Protein AF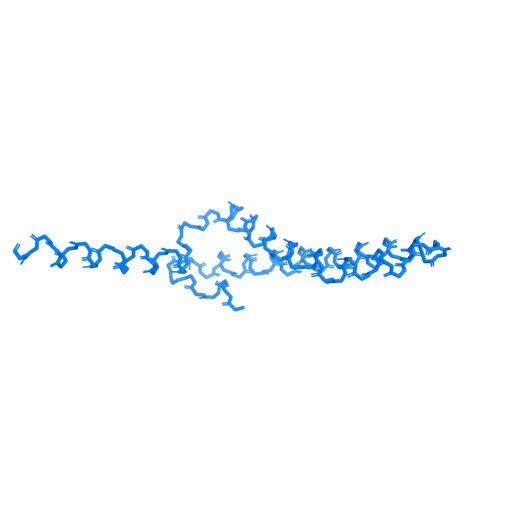-A0A2D6NFS4-F1 (afdb_monomer_lite)

Radius of gyration: 19.58 Å; chains: 1; bounding box: 60×19×47 Å

pLDDT: mean 84.58, std 12.54, range [44.34, 97.12]

Structure (mmCIF, N/CA/C/O backbone):
data_AF-A0A2D6NFS4-F1
#
_entry.id   AF-A0A2D6NFS4-F1
#
loop_
_atom_site.group_PDB
_atom_site.id
_atom_site.type_symbol
_atom_site.label_atom_id
_atom_site.label_alt_id
_atom_site.label_comp_id
_atom_site.label_asym_id
_atom_site.label_entity_id
_atom_site.label_seq_id
_atom_site.pdbx_PDB_ins_code
_atom_site.Cartn_x
_atom_site.Cartn_y
_atom_site.Cartn_z
_atom_site.occupancy
_atom_site.B_iso_or_equiv
_atom_site.auth_seq_id
_atom_site.auth_comp_id
_atom_site.auth_asym_id
_atom_site.auth_atom_id
_atom_site.pdbx_PDB_model_num
ATOM 1 N N . VAL A 1 1 ? -5.395 10.522 5.530 1.00 53.19 1 VAL A N 1
ATOM 2 C CA . VAL A 1 1 ? -6.150 10.820 6.778 1.00 53.19 1 VAL A CA 1
ATOM 3 C C . VAL A 1 1 ? -7.423 9.963 6.956 1.00 53.19 1 VAL A C 1
ATOM 5 O O . VAL A 1 1 ? -8.038 10.025 8.006 1.00 53.19 1 VAL A O 1
ATOM 8 N N . LEU A 1 2 ? -7.774 9.048 6.035 1.00 60.12 2 LEU A N 1
ATOM 9 C CA . LEU A 1 2 ? -8.992 8.214 6.148 1.00 60.12 2 LEU A CA 1
ATOM 10 C C . LEU A 1 2 ? -8.932 7.123 7.245 1.00 60.12 2 LEU A C 1
ATOM 12 O O . LEU A 1 2 ? -9.939 6.810 7.871 1.00 60.12 2 LEU A O 1
ATOM 16 N N . PHE A 1 3 ? -7.743 6.576 7.530 1.00 60.19 3 PHE A N 1
ATOM 17 C CA . PHE A 1 3 ? -7.550 5.552 8.570 1.00 60.19 3 PHE A CA 1
ATOM 18 C C . PHE A 1 3 ? -7.691 6.073 10.011 1.00 60.19 3 PHE A C 1
ATOM 20 O O . PHE A 1 3 ? -7.839 5.288 10.944 1.00 60.19 3 PHE A O 1
ATOM 27 N N . LEU A 1 4 ? -7.637 7.389 10.227 1.00 61.31 4 LEU A N 1
ATOM 28 C CA . LEU A 1 4 ? -7.757 7.969 11.569 1.00 61.31 4 LEU A CA 1
ATOM 29 C C . LEU A 1 4 ? -9.217 8.181 11.982 1.00 61.31 4 LEU A C 1
ATOM 31 O O . LEU A 1 4 ? -9.514 8.227 13.173 1.00 61.31 4 LEU A O 1
ATOM 35 N N . SER A 1 5 ? -10.130 8.224 11.012 1.00 66.25 5 SER A N 1
ATOM 36 C CA . SER A 1 5 ? -11.564 8.438 11.223 1.00 66.25 5 SER A CA 1
ATOM 37 C C . SER A 1 5 ? -12.290 7.221 11.820 1.00 66.25 5 SER A C 1
ATOM 39 O O . SER A 1 5 ? -13.466 7.313 12.160 1.00 66.25 5 SER A O 1
ATOM 41 N N . PHE A 1 6 ? -11.616 6.077 11.978 1.00 67.31 6 PHE A N 1
ATOM 42 C CA . PHE A 1 6 ? -12.184 4.871 12.584 1.00 67.31 6 PHE A CA 1
ATOM 43 C C . PHE A 1 6 ? -12.345 5.026 14.103 1.00 67.31 6 PHE A C 1
ATOM 45 O O . PHE A 1 6 ? -11.438 4.677 14.849 1.00 67.31 6 PHE A O 1
ATOM 52 N N . GLN A 1 7 ? -13.487 5.512 14.591 1.00 63.16 7 GLN A N 1
ATOM 53 C CA . GLN A 1 7 ? -13.661 5.837 16.015 1.00 63.16 7 GLN A CA 1
ATOM 54 C C . GLN A 1 7 ? -13.559 4.631 16.969 1.00 63.16 7 GLN A C 1
ATOM 56 O O . GLN A 1 7 ? -12.967 4.777 18.039 1.00 63.16 7 GLN A O 1
ATOM 61 N N . LYS A 1 8 ? -14.042 3.434 16.596 1.00 70.56 8 LYS A N 1
ATOM 62 C CA . LYS A 1 8 ? -14.088 2.263 17.505 1.00 70.56 8 LYS A CA 1
ATOM 63 C C . LYS A 1 8 ? -12.972 1.230 17.320 1.00 70.56 8 LYS A C 1
ATOM 65 O O . LYS A 1 8 ? -12.966 0.195 17.983 1.00 70.56 8 LYS A O 1
ATOM 70 N N . VAL A 1 9 ? -12.008 1.477 16.433 1.00 79.25 9 VAL A N 1
ATOM 71 C CA . VAL A 1 9 ? -10.893 0.541 16.202 1.00 79.25 9 VAL A CA 1
ATOM 72 C C . VAL A 1 9 ? -9.809 0.748 17.263 1.00 79.25 9 VAL A C 1
ATOM 74 O O . VAL A 1 9 ? -9.455 1.889 17.557 1.00 79.25 9 VAL A O 1
ATOM 77 N N . LYS A 1 10 ? -9.245 -0.334 17.821 1.00 84.25 10 LYS A N 1
ATOM 78 C CA . LYS A 1 10 ? -8.120 -0.259 18.775 1.00 84.25 10 LYS A CA 1
ATOM 79 C C . LYS A 1 10 ? -6.932 0.484 18.153 1.00 84.25 10 LYS A C 1
ATOM 81 O O . LYS A 1 10 ? -6.592 0.227 16.998 1.00 84.25 10 LYS A O 1
ATOM 86 N N . LEU A 1 11 ? -6.263 1.347 18.921 1.00 83.00 11 LEU A N 1
ATOM 87 C CA . LEU A 1 11 ? -5.132 2.155 18.439 1.00 83.00 11 LEU A CA 1
ATOM 88 C C . LEU A 1 11 ? -4.026 1.302 17.792 1.00 83.00 11 LEU A C 1
ATOM 90 O O . LEU A 1 11 ? -3.505 1.661 16.741 1.00 83.00 11 LEU A O 1
ATOM 94 N N . THR A 1 12 ? -3.738 0.125 18.353 1.00 85.12 12 THR A N 1
ATOM 95 C CA . THR A 1 12 ? -2.756 -0.824 17.804 1.00 85.12 12 THR A CA 1
ATOM 96 C C . THR A 1 12 ? -3.098 -1.284 16.388 1.00 85.12 12 THR A C 1
ATOM 98 O O . THR A 1 12 ? -2.212 -1.382 15.546 1.00 85.12 12 THR A O 1
ATOM 101 N N . ILE A 1 13 ? -4.378 -1.528 16.098 1.00 86.75 13 ILE A N 1
ATOM 102 C CA . ILE A 1 13 ? -4.842 -1.915 14.761 1.00 86.75 13 ILE A CA 1
ATOM 103 C C . ILE A 1 13 ? -4.747 -0.726 13.802 1.00 86.75 13 ILE A C 1
ATOM 105 O O . ILE A 1 13 ? -4.383 -0.925 12.650 1.00 86.75 13 ILE A O 1
ATOM 109 N N . ARG A 1 14 ? -5.010 0.504 14.269 1.00 84.00 14 ARG A N 1
ATOM 110 C CA . ARG A 1 14 ? -4.874 1.722 13.445 1.00 84.00 14 ARG A CA 1
ATOM 111 C C . ARG A 1 14 ? -3.428 1.970 13.029 1.00 84.00 14 ARG A C 1
ATOM 113 O O . ARG A 1 14 ? -3.160 2.233 11.866 1.00 84.00 14 ARG A O 1
ATOM 120 N N . ILE A 1 15 ? -2.494 1.869 13.972 1.00 88.06 15 ILE A N 1
ATOM 121 C CA . ILE A 1 15 ? -1.071 2.075 13.683 1.00 88.06 15 ILE A CA 1
ATOM 122 C C . ILE A 1 15 ? -0.573 0.979 12.739 1.00 88.06 15 ILE A C 1
ATOM 124 O O . ILE A 1 15 ? 0.063 1.286 11.736 1.00 88.06 15 ILE A O 1
ATOM 128 N N . LYS A 1 16 ? -0.921 -0.287 13.007 1.00 90.25 16 LYS A N 1
ATOM 129 C CA . LYS A 1 16 ? -0.556 -1.409 12.132 1.00 90.25 16 LYS A CA 1
ATOM 130 C C . LYS A 1 16 ? -1.144 -1.264 10.728 1.00 90.25 16 LYS A C 1
ATOM 132 O O . LYS A 1 16 ? -0.425 -1.481 9.764 1.00 90.25 16 LYS A O 1
ATOM 137 N N . SER A 1 17 ? -2.406 -0.855 10.594 1.00 90.12 17 SER A N 1
ATOM 138 C CA . SER A 1 17 ? -3.042 -0.677 9.285 1.00 90.12 17 SER A CA 1
ATOM 139 C C . SER A 1 17 ? -2.425 0.471 8.488 1.00 90.12 17 SER A C 1
ATOM 141 O O . SER A 1 17 ? -2.149 0.301 7.302 1.00 90.12 17 SER A O 1
ATOM 143 N N . ILE A 1 18 ? -2.126 1.600 9.136 1.00 90.25 18 ILE A N 1
ATOM 144 C CA . ILE A 1 18 ? -1.418 2.722 8.507 1.00 90.25 18 ILE A CA 1
ATOM 145 C C . ILE A 1 18 ? -0.009 2.299 8.089 1.00 90.25 18 ILE A C 1
ATOM 147 O O . ILE A 1 18 ? 0.379 2.550 6.951 1.00 90.25 18 ILE A O 1
ATOM 151 N N . ALA A 1 19 ? 0.735 1.622 8.967 1.00 93.12 19 ALA A N 1
ATOM 152 C CA . ALA A 1 19 ? 2.076 1.138 8.661 1.00 93.12 19 ALA A CA 1
ATOM 153 C C . ALA A 1 19 ? 2.063 0.140 7.493 1.00 93.12 19 ALA A C 1
ATOM 155 O O . ALA A 1 19 ? 2.861 0.269 6.572 1.00 93.12 19 ALA A O 1
ATOM 156 N N . THR A 1 20 ? 1.120 -0.808 7.474 1.00 93.62 20 THR A N 1
ATOM 157 C CA . THR A 1 20 ? 0.950 -1.745 6.355 1.00 93.62 20 THR A CA 1
ATOM 158 C C . THR A 1 20 ? 0.637 -1.018 5.054 1.00 93.62 20 THR A C 1
ATOM 160 O O . THR A 1 20 ? 1.278 -1.301 4.047 1.00 93.62 20 THR A O 1
ATOM 163 N N . ALA A 1 21 ? -0.301 -0.067 5.060 1.00 92.50 21 ALA A N 1
ATOM 164 C CA . ALA A 1 21 ? -0.635 0.701 3.864 1.00 92.50 21 ALA A CA 1
ATOM 165 C C . ALA A 1 21 ? 0.562 1.528 3.367 1.00 92.50 21 ALA A C 1
ATOM 167 O O . ALA A 1 21 ? 0.814 1.580 2.166 1.00 92.50 21 ALA A O 1
ATOM 168 N N . PHE A 1 22 ? 1.324 2.129 4.284 1.00 93.69 22 PHE A N 1
ATOM 169 C CA . PHE A 1 22 ? 2.518 2.902 3.956 1.00 93.69 22 PHE A CA 1
ATOM 170 C C . PHE A 1 22 ? 3.615 2.027 3.345 1.00 93.69 22 PHE A C 1
ATOM 172 O O . PHE A 1 22 ? 4.124 2.351 2.277 1.00 93.69 22 PHE A O 1
ATOM 179 N N . ILE A 1 23 ? 3.928 0.886 3.968 1.00 95.75 23 ILE A N 1
ATOM 180 C CA . ILE A 1 23 ? 4.916 -0.072 3.452 1.00 95.75 23 ILE A CA 1
ATOM 181 C C . ILE A 1 23 ? 4.474 -0.611 2.089 1.00 95.75 23 ILE A C 1
ATOM 183 O O . ILE A 1 23 ? 5.276 -0.646 1.161 1.00 95.75 23 ILE A O 1
ATOM 187 N N . ALA A 1 24 ? 3.201 -0.984 1.935 1.00 94.19 24 ALA A N 1
ATOM 188 C CA . ALA A 1 24 ? 2.671 -1.481 0.668 1.00 94.19 24 ALA A CA 1
ATOM 189 C C . ALA A 1 24 ? 2.793 -0.436 -0.452 1.00 94.19 24 ALA A C 1
ATOM 191 O O . ALA A 1 24 ? 3.247 -0.763 -1.547 1.00 94.19 24 ALA A O 1
ATOM 192 N N . LEU A 1 25 ? 2.444 0.825 -0.172 1.00 93.19 25 LEU A N 1
ATOM 193 C CA . LEU A 1 25 ? 2.617 1.922 -1.123 1.00 93.19 25 LEU A CA 1
ATOM 194 C C . LEU A 1 25 ? 4.092 2.160 -1.441 1.00 93.19 25 LEU A C 1
ATOM 196 O O . LEU A 1 25 ? 4.432 2.347 -2.604 1.0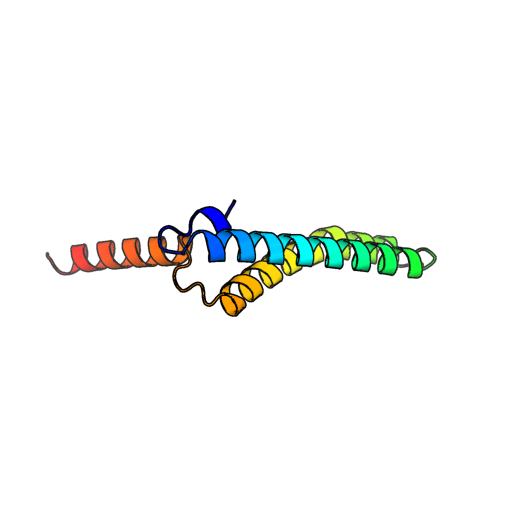0 93.19 25 LEU A O 1
ATOM 200 N N . TYR A 1 26 ? 4.969 2.135 -0.442 1.00 95.00 26 TYR A N 1
ATOM 201 C CA . TYR A 1 26 ? 6.401 2.333 -0.641 1.00 95.00 26 TYR A CA 1
ATOM 202 C C . TYR A 1 26 ? 7.006 1.252 -1.546 1.00 95.00 26 TYR A C 1
ATOM 204 O O . TYR A 1 26 ? 7.623 1.576 -2.561 1.00 95.00 26 TYR A O 1
ATOM 212 N N . VAL A 1 27 ? 6.746 -0.024 -1.243 1.00 95.88 27 VAL A N 1
ATOM 213 C CA . VAL A 1 27 ? 7.193 -1.162 -2.062 1.00 95.88 27 VAL A CA 1
ATOM 214 C C . VAL A 1 27 ? 6.642 -1.053 -3.480 1.00 95.88 27 VAL A C 1
ATOM 216 O O . VAL A 1 27 ? 7.395 -1.182 -4.441 1.00 95.88 27 VAL A O 1
ATOM 219 N N . PHE A 1 28 ? 5.350 -0.754 -3.629 1.00 93.56 28 PHE A N 1
ATOM 220 C CA . PHE A 1 28 ? 4.739 -0.590 -4.944 1.00 93.56 28 PHE A CA 1
ATOM 221 C C . PHE A 1 28 ? 5.390 0.539 -5.756 1.00 93.56 28 PHE A C 1
ATOM 223 O O . PHE A 1 28 ? 5.637 0.379 -6.949 1.00 93.56 28 PHE A O 1
ATOM 230 N N . ASN A 1 29 ? 5.718 1.665 -5.117 1.00 93.81 29 ASN A N 1
ATOM 231 C CA . ASN A 1 29 ? 6.392 2.775 -5.787 1.00 93.81 29 ASN A CA 1
ATOM 232 C C . ASN A 1 29 ? 7.811 2.407 -6.241 1.00 93.81 29 ASN A C 1
ATOM 234 O O . ASN A 1 29 ? 8.189 2.776 -7.351 1.00 93.81 29 ASN A O 1
ATOM 238 N N . ILE A 1 30 ? 8.571 1.646 -5.444 1.00 96.12 30 ILE A N 1
ATOM 239 C CA . ILE A 1 30 ? 9.881 1.128 -5.870 1.00 96.12 30 ILE A CA 1
ATOM 240 C C . ILE A 1 30 ? 9.717 0.207 -7.078 1.00 96.12 30 ILE A C 1
ATOM 242 O O . ILE A 1 30 ? 10.375 0.414 -8.095 1.00 96.12 30 ILE A O 1
ATOM 246 N N . VAL A 1 31 ? 8.808 -0.770 -6.994 1.00 95.38 31 VAL A N 1
ATOM 247 C CA . VAL A 1 31 ? 8.537 -1.712 -8.092 1.00 95.38 31 VAL A CA 1
ATOM 248 C C . VAL A 1 31 ? 8.151 -0.964 -9.366 1.00 95.38 31 VAL A C 1
ATOM 250 O O . VAL A 1 31 ? 8.649 -1.294 -10.438 1.00 95.38 31 VAL A O 1
ATOM 253 N N . ARG A 1 32 ? 7.326 0.084 -9.259 1.00 93.44 32 ARG A N 1
ATOM 254 C CA . ARG A 1 32 ? 6.948 0.934 -10.393 1.00 93.44 32 ARG A CA 1
ATOM 255 C C . ARG A 1 32 ? 8.160 1.604 -11.033 1.00 93.44 32 ARG A C 1
ATOM 257 O O . ARG A 1 32 ? 8.275 1.578 -12.250 1.00 93.44 32 ARG A O 1
ATOM 264 N N . ILE A 1 33 ? 9.037 2.217 -10.237 1.00 94.75 33 ILE A N 1
ATOM 265 C CA . ILE A 1 33 ? 10.229 2.903 -10.758 1.00 94.75 33 ILE A CA 1
ATOM 266 C C . ILE A 1 33 ? 11.147 1.902 -11.460 1.00 94.75 33 ILE A C 1
ATOM 268 O O . ILE A 1 33 ? 11.560 2.154 -12.586 1.00 94.75 33 ILE A O 1
ATOM 272 N N . VAL A 1 34 ? 11.407 0.749 -10.840 1.00 97.12 34 VAL A N 1
ATOM 273 C CA . VAL A 1 34 ? 12.225 -0.309 -11.451 1.00 97.12 34 VAL A CA 1
ATOM 274 C C . VAL A 1 34 ? 11.604 -0.782 -12.765 1.00 97.12 34 VAL A C 1
ATOM 276 O O . VAL A 1 34 ? 12.301 -0.857 -13.770 1.00 97.12 34 VAL A O 1
ATOM 279 N N . PHE A 1 35 ? 10.293 -1.035 -12.791 1.00 94.88 35 PHE A N 1
ATOM 280 C CA . PHE A 1 35 ? 9.584 -1.416 -14.012 1.00 94.88 35 PHE A CA 1
ATOM 281 C C . PHE A 1 35 ? 9.718 -0.356 -15.112 1.00 94.88 35 PHE A C 1
ATOM 283 O O . PHE A 1 35 ? 10.052 -0.704 -16.238 1.00 94.88 35 PHE A O 1
ATOM 290 N N . LEU A 1 36 ? 9.513 0.925 -14.788 1.00 94.69 36 LEU A N 1
ATOM 291 C CA . LEU A 1 36 ? 9.634 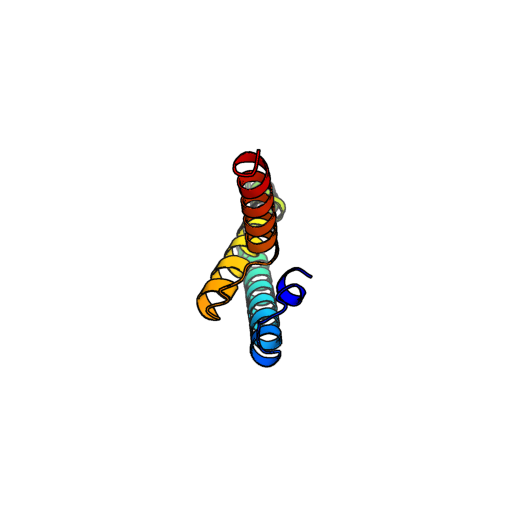2.028 -15.746 1.00 94.69 36 LEU A CA 1
ATOM 292 C C . LEU A 1 36 ? 11.058 2.168 -16.298 1.00 94.69 36 LEU A C 1
ATOM 294 O O . LEU A 1 36 ? 11.215 2.420 -17.487 1.00 94.69 36 LEU A O 1
ATOM 298 N N . ILE A 1 37 ? 12.085 1.961 -15.468 1.00 96.44 37 ILE A N 1
ATOM 299 C CA . ILE A 1 37 ? 13.486 1.958 -15.916 1.00 96.44 37 ILE A CA 1
ATOM 300 C C . ILE A 1 37 ? 13.730 0.835 -16.929 1.00 96.44 37 ILE A C 1
ATOM 302 O O . ILE A 1 37 ? 14.388 1.069 -17.935 1.00 96.44 37 ILE A O 1
ATOM 306 N N . LEU A 1 38 ? 13.180 -0.363 -16.703 1.00 96.00 38 LEU A N 1
ATOM 307 C CA . LEU A 1 38 ? 13.360 -1.508 -17.607 1.00 96.00 38 LEU A CA 1
ATOM 308 C C . LEU A 1 38 ? 12.718 -1.312 -18.987 1.00 96.00 38 LEU A C 1
ATOM 310 O O . LEU A 1 38 ? 13.093 -1.998 -19.933 1.00 96.00 38 LEU A O 1
ATOM 314 N N . ILE A 1 39 ? 11.748 -0.405 -19.106 1.00 95.94 39 ILE A N 1
ATOM 315 C CA . ILE A 1 39 ? 11.041 -0.118 -20.361 1.00 95.94 39 ILE A CA 1
ATOM 316 C C . ILE A 1 39 ? 11.344 1.283 -20.906 1.00 95.94 39 ILE A C 1
ATOM 318 O O . ILE A 1 39 ? 10.630 1.750 -21.790 1.00 95.94 39 ILE A O 1
ATOM 322 N N . SER A 1 40 ? 12.364 1.963 -20.377 1.00 95.19 40 SER A N 1
ATOM 323 C CA . SER A 1 40 ? 12.665 3.366 -20.698 1.00 95.19 40 SER A CA 1
ATOM 324 C C . SER A 1 40 ? 13.014 3.596 -22.169 1.00 95.19 40 SER A C 1
ATOM 326 O O . SER A 1 40 ? 12.666 4.631 -22.725 1.00 95.19 40 SER A O 1
ATOM 328 N N . GLU A 1 41 ? 13.641 2.616 -22.820 1.00 95.75 41 GLU A N 1
ATOM 329 C CA . GLU A 1 41 ? 14.020 2.676 -24.239 1.00 95.75 41 GLU A CA 1
ATOM 330 C C . GLU A 1 41 ? 12.873 2.298 -25.191 1.00 95.75 41 GLU A C 1
ATOM 332 O O . GLU A 1 41 ? 13.028 2.301 -26.411 1.00 95.75 41 GLU A O 1
ATOM 337 N N . ASN A 1 42 ? 11.702 1.942 -24.658 1.00 94.88 42 ASN A N 1
ATOM 338 C CA . ASN A 1 42 ? 10.560 1.557 -25.472 1.00 94.88 42 ASN A CA 1
ATOM 339 C C . ASN A 1 42 ? 9.884 2.793 -26.093 1.00 94.88 42 ASN A C 1
ATOM 341 O O . ASN A 1 42 ? 9.600 3.768 -25.403 1.00 94.88 42 ASN A O 1
ATOM 345 N N . ASN A 1 43 ? 9.509 2.715 -27.374 1.00 95.38 43 ASN A N 1
ATOM 346 C CA . ASN A 1 43 ? 8.779 3.781 -28.081 1.00 95.38 43 ASN A CA 1
ATOM 347 C C . ASN A 1 43 ? 7.437 4.167 -27.424 1.00 95.38 43 ASN A C 1
ATOM 349 O O . ASN A 1 43 ? 6.913 5.247 -27.689 1.00 95.38 43 ASN A O 1
ATOM 353 N N . TYR A 1 44 ? 6.874 3.292 -26.585 1.00 95.56 44 TYR A N 1
ATOM 354 C CA . TYR A 1 44 ? 5.640 3.525 -25.832 1.00 95.56 44 TYR A CA 1
ATOM 355 C C . TYR A 1 44 ? 5.869 4.012 -24.391 1.00 95.56 44 TYR A C 1
ATOM 357 O O . TYR A 1 44 ? 4.919 4.068 -23.604 1.00 95.56 44 TYR A O 1
ATOM 365 N N . PHE A 1 45 ? 7.114 4.319 -24.007 1.00 95.25 45 PHE A N 1
ATOM 366 C CA . PHE A 1 45 ? 7.468 4.676 -22.634 1.00 95.25 45 PHE A CA 1
ATOM 367 C C . PHE A 1 45 ? 6.620 5.830 -22.096 1.00 95.25 45 PHE A C 1
ATOM 369 O O . PHE A 1 45 ? 6.044 5.699 -21.021 1.00 95.25 45 PHE A O 1
ATOM 376 N N . GLU A 1 46 ? 6.477 6.919 -22.852 1.00 94.50 46 GLU A N 1
ATOM 377 C CA . GLU A 1 46 ? 5.735 8.108 -22.415 1.00 94.50 46 GLU A CA 1
ATOM 378 C C . GLU A 1 46 ? 4.264 7.801 -22.106 1.00 94.50 46 GLU A C 1
ATOM 380 O O . GLU A 1 46 ? 3.729 8.207 -21.069 1.00 94.50 46 GLU A O 1
ATOM 385 N N . GLN A 1 47 ? 3.606 7.019 -22.966 1.00 96.00 47 GLN A N 1
ATOM 386 C CA . GLN A 1 47 ? 2.214 6.620 -22.771 1.00 96.00 47 GLN A CA 1
ATOM 387 C C . GLN A 1 47 ? 2.080 5.715 -21.543 1.00 96.00 47 GLN A C 1
ATOM 389 O O . GLN A 1 47 ? 1.195 5.921 -20.709 1.00 96.00 47 GLN A O 1
ATOM 394 N N . ILE A 1 48 ? 2.971 4.728 -21.402 1.00 94.88 48 ILE A N 1
ATOM 395 C CA . ILE A 1 48 ? 2.961 3.802 -20.265 1.00 94.88 48 ILE A CA 1
ATOM 396 C C . ILE A 1 48 ? 3.241 4.564 -18.965 1.00 94.88 48 ILE A C 1
ATOM 398 O O . ILE A 1 48 ? 2.498 4.411 -17.995 1.00 94.88 48 ILE A O 1
ATOM 402 N N . HIS A 1 49 ? 4.252 5.430 -18.947 1.00 93.94 49 HIS A N 1
ATOM 403 C CA . HIS A 1 49 ? 4.605 6.274 -17.810 1.00 93.94 49 HIS A CA 1
ATOM 404 C C . HIS A 1 49 ? 3.416 7.132 -17.359 1.00 93.94 49 HIS A C 1
ATOM 406 O O . HIS A 1 49 ? 3.059 7.120 -16.177 1.00 93.94 49 HIS A O 1
ATOM 412 N N . TRP A 1 50 ? 2.738 7.803 -18.296 1.00 94.75 50 TRP A N 1
ATOM 413 C CA . TRP A 1 50 ? 1.569 8.626 -17.993 1.00 94.75 50 TRP A CA 1
ATOM 414 C C . TRP A 1 50 ? 0.410 7.811 -17.400 1.00 94.75 50 TRP A C 1
ATOM 416 O O . TRP A 1 50 ? -0.203 8.239 -16.415 1.00 94.75 50 TRP A O 1
ATOM 426 N N . ILE A 1 51 ? 0.129 6.618 -17.943 1.00 94.44 51 ILE A N 1
ATOM 427 C CA . ILE A 1 51 ? -0.903 5.707 -17.415 1.00 94.44 51 ILE A CA 1
ATOM 428 C C . ILE A 1 51 ? -0.545 5.265 -15.992 1.00 94.44 51 ILE A C 1
ATOM 430 O O . ILE A 1 51 ? -1.385 5.333 -15.088 1.00 94.44 51 ILE A O 1
ATOM 434 N N . PHE A 1 52 ? 0.707 4.854 -15.770 1.00 91.56 52 PHE A N 1
ATOM 435 C CA . PHE A 1 52 ? 1.191 4.441 -14.454 1.00 91.56 52 PHE A CA 1
ATOM 436 C C . PHE A 1 52 ? 1.128 5.569 -13.423 1.00 91.56 52 PHE A C 1
ATOM 438 O O . PHE A 1 52 ? 0.862 5.322 -12.244 1.00 91.56 52 PHE A O 1
ATOM 445 N N . TRP A 1 53 ? 1.351 6.808 -13.850 1.00 88.88 53 TRP A N 1
ATOM 446 C CA . TRP A 1 53 ? 1.280 7.955 -12.962 1.00 88.88 53 TRP A CA 1
ATOM 447 C C . TRP A 1 53 ? -0.161 8.310 -12.586 1.00 88.88 53 TRP A C 1
ATOM 449 O O . TRP A 1 53 ? -0.461 8.450 -11.400 1.00 88.88 53 TRP A O 1
ATOM 459 N N . ASN A 1 54 ? -1.066 8.408 -13.561 1.00 88.88 54 ASN A N 1
ATOM 460 C CA . ASN A 1 54 ? -2.390 9.000 -13.346 1.00 88.88 54 ASN A CA 1
ATOM 461 C C . ASN A 1 54 ? -3.471 7.976 -12.983 1.00 88.88 54 ASN A C 1
ATOM 463 O O . ASN A 1 54 ? -4.257 8.190 -12.057 1.00 88.88 54 ASN A O 1
ATOM 467 N N . LEU A 1 55 ? -3.513 6.850 -13.694 1.00 90.38 55 LEU A N 1
ATOM 468 C CA . LEU A 1 55 ? -4.573 5.858 -13.524 1.00 90.38 55 LEU A CA 1
ATOM 469 C C . LEU A 1 55 ? -4.196 4.847 -12.444 1.00 90.38 55 LEU A C 1
ATOM 471 O O . LEU A 1 55 ? -4.932 4.624 -11.479 1.00 90.38 55 LEU A O 1
ATOM 475 N N . THR A 1 56 ? -3.006 4.276 -12.588 1.00 88.88 56 THR A N 1
ATOM 476 C CA . THR A 1 56 ? -2.527 3.200 -11.729 1.00 88.88 56 THR A CA 1
ATOM 477 C C . THR A 1 56 ? -2.365 3.677 -10.284 1.00 88.88 56 THR A C 1
ATOM 479 O O . THR A 1 56 ? -2.841 3.004 -9.375 1.00 88.88 56 THR A O 1
ATOM 482 N N . SER A 1 57 ? -1.817 4.873 -10.041 1.00 86.25 57 SER A N 1
ATOM 483 C CA . SER A 1 57 ? -1.654 5.410 -8.677 1.00 86.25 57 SER A CA 1
ATOM 484 C C . SER A 1 57 ? -2.968 5.458 -7.887 1.00 86.25 57 SER A C 1
ATOM 486 O O . SER A 1 57 ? -3.023 4.996 -6.747 1.00 86.25 57 SER A O 1
ATOM 488 N N . THR A 1 58 ? -4.049 5.953 -8.495 1.00 90.50 58 THR A N 1
ATOM 489 C CA . THR A 1 58 ? -5.357 6.059 -7.829 1.00 90.50 58 THR A CA 1
ATOM 490 C C . THR A 1 58 ? -5.946 4.683 -7.525 1.00 90.50 58 THR A C 1
ATOM 492 O O . THR A 1 58 ? -6.390 4.424 -6.403 1.00 90.50 58 THR A O 1
ATOM 495 N N . ILE A 1 59 ? -5.905 3.778 -8.507 1.00 92.75 59 ILE A N 1
ATOM 496 C CA . ILE A 1 59 ? -6.417 2.411 -8.360 1.00 92.75 59 ILE A CA 1
ATOM 497 C C . ILE A 1 59 ? -5.654 1.672 -7.258 1.00 92.75 59 ILE A C 1
ATOM 499 O O . ILE A 1 5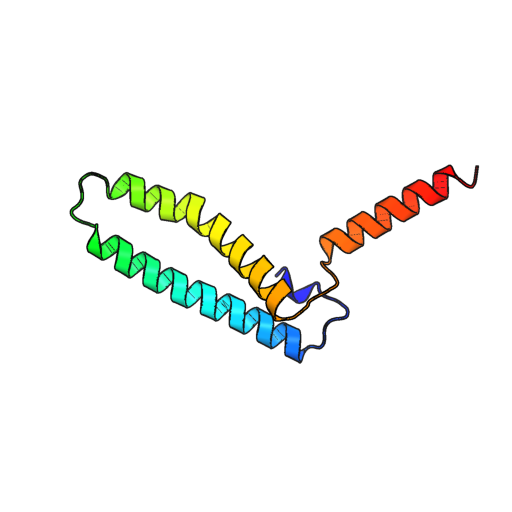9 ? -6.274 1.042 -6.402 1.00 92.75 59 ILE A O 1
ATOM 503 N N . PHE A 1 60 ? -4.325 1.788 -7.224 1.00 89.75 60 PHE A N 1
ATOM 504 C CA . PHE A 1 60 ? -3.502 1.114 -6.222 1.00 89.75 60 PHE A CA 1
ATOM 505 C C . PHE A 1 60 ? -3.742 1.636 -4.809 1.00 89.75 60 PHE A C 1
ATOM 507 O O . PHE A 1 60 ? -3.824 0.835 -3.879 1.00 89.75 60 PHE A O 1
ATOM 514 N N . VAL A 1 61 ? -3.922 2.947 -4.629 1.00 91.19 61 VAL A N 1
ATOM 515 C CA . VAL A 1 61 ? -4.269 3.513 -3.315 1.00 91.19 61 VAL A CA 1
ATOM 516 C C . VAL A 1 61 ? -5.602 2.951 -2.814 1.00 91.19 61 VAL A C 1
ATOM 518 O O . VAL A 1 61 ? -5.685 2.514 -1.664 1.00 91.19 61 VAL A O 1
ATOM 521 N N . LEU A 1 62 ? -6.630 2.902 -3.669 1.00 91.69 62 LEU A N 1
ATOM 522 C CA . LEU A 1 62 ? -7.928 2.318 -3.312 1.00 91.69 62 LEU A CA 1
ATOM 523 C C . LEU A 1 62 ? -7.815 0.820 -3.011 1.00 91.69 62 LEU A C 1
ATOM 525 O O . LEU A 1 62 ? -8.359 0.343 -2.016 1.00 91.69 62 LEU A O 1
ATOM 529 N N . LEU A 1 63 ? -7.074 0.079 -3.832 1.00 93.25 63 LEU A N 1
ATOM 530 C CA . LEU A 1 63 ? -6.874 -1.356 -3.662 1.00 93.25 63 LEU A CA 1
ATOM 531 C C . LEU A 1 63 ? -6.155 -1.667 -2.343 1.00 93.25 63 LEU A C 1
ATOM 533 O O . LEU A 1 63 ? -6.640 -2.484 -1.561 1.00 93.25 63 LEU A O 1
ATOM 537 N N . ILE A 1 64 ? -5.062 -0.963 -2.035 1.00 92.56 64 ILE A N 1
ATOM 538 C CA . ILE A 1 64 ? -4.338 -1.095 -0.762 1.00 92.56 64 ILE A CA 1
ATOM 539 C C . ILE A 1 64 ? -5.242 -0.727 0.413 1.00 92.56 64 ILE A C 1
ATOM 541 O O . ILE A 1 64 ? -5.221 -1.410 1.437 1.00 92.56 64 ILE A O 1
ATOM 545 N N . PHE A 1 65 ? -6.075 0.305 0.276 1.00 90.31 65 PHE A N 1
ATOM 546 C CA . PHE A 1 65 ? -7.033 0.686 1.308 1.00 90.31 65 PHE A CA 1
ATOM 547 C C . PHE A 1 65 ? -8.033 -0.440 1.609 1.00 90.31 65 PHE A C 1
ATOM 549 O O . PHE A 1 65 ? -8.157 -0.858 2.765 1.00 90.31 65 PHE A O 1
ATOM 556 N N . PHE A 1 66 ? -8.691 -0.991 0.586 1.00 89.56 66 PHE A N 1
ATOM 557 C CA . PHE A 1 66 ? -9.650 -2.085 0.761 1.00 89.56 66 PHE A CA 1
ATOM 558 C C . PHE A 1 66 ? -8.992 -3.372 1.267 1.00 89.56 66 PHE A C 1
ATOM 560 O O . PHE A 1 66 ? -9.534 -4.027 2.161 1.00 89.56 66 PHE A O 1
ATOM 567 N N . LEU A 1 67 ? -7.807 -3.721 0.755 1.00 92.25 67 LEU A N 1
ATOM 568 C CA . LEU A 1 67 ? -7.042 -4.872 1.236 1.00 92.25 67 LEU A CA 1
ATOM 569 C C . LEU A 1 67 ? -6.653 -4.712 2.703 1.00 92.25 67 LEU A C 1
ATOM 571 O O . LEU A 1 67 ? -6.794 -5.655 3.477 1.00 92.25 67 LEU A O 1
ATOM 575 N N . THR A 1 68 ? -6.233 -3.516 3.108 1.00 91.06 68 THR A N 1
ATOM 576 C CA . THR A 1 68 ? -5.876 -3.217 4.498 1.00 91.06 68 THR A CA 1
ATOM 577 C C . THR A 1 68 ? -7.099 -3.322 5.414 1.00 91.06 68 THR A C 1
ATOM 579 O O . THR A 1 68 ? -7.026 -3.952 6.469 1.00 91.06 68 THR A O 1
ATOM 582 N N . ILE A 1 69 ? -8.255 -2.784 5.006 1.00 87.69 69 ILE A N 1
ATOM 583 C CA . ILE A 1 69 ? -9.521 -2.949 5.743 1.00 87.69 69 ILE A CA 1
ATOM 584 C C . ILE A 1 69 ? -9.862 -4.429 5.920 1.00 87.69 69 ILE A C 1
ATOM 586 O O . ILE A 1 69 ? -10.198 -4.855 7.029 1.00 87.69 69 ILE A O 1
ATOM 590 N N . LYS A 1 70 ? -9.751 -5.215 4.843 1.00 88.38 70 LYS A N 1
ATOM 591 C CA . LYS A 1 70 ? -10.053 -6.649 4.850 1.00 88.38 70 LYS A CA 1
ATOM 592 C C . LYS A 1 70 ? -9.077 -7.427 5.736 1.00 88.38 70 LYS A C 1
ATOM 594 O O . LYS A 1 70 ? -9.522 -8.231 6.552 1.00 88.38 70 LYS A O 1
ATOM 599 N N . ALA A 1 71 ? -7.777 -7.155 5.628 1.00 90.88 71 ALA A N 1
ATOM 600 C CA . ALA A 1 71 ? -6.723 -7.815 6.400 1.00 90.88 71 ALA A CA 1
ATOM 601 C C . ALA A 1 71 ? -6.884 -7.587 7.910 1.00 90.88 71 ALA A C 1
ATOM 603 O O . ALA A 1 71 ? -6.788 -8.524 8.700 1.00 90.88 71 ALA A O 1
ATOM 604 N N . TYR A 1 72 ? -7.211 -6.357 8.311 1.00 88.88 72 TYR A N 1
ATOM 605 C CA . TYR A 1 72 ? -7.397 -5.991 9.716 1.00 88.88 72 TYR A CA 1
ATOM 606 C C . TYR A 1 72 ? -8.847 -6.124 10.207 1.00 88.88 72 TYR A C 1
ATOM 608 O O . TYR A 1 72 ? -9.146 -5.740 11.339 1.00 88.88 72 TYR A O 1
ATOM 616 N N . LYS A 1 73 ? -9.747 -6.685 9.381 1.00 85.25 73 LYS A N 1
ATOM 617 C CA . LYS A 1 73 ? -11.176 -6.892 9.679 1.00 85.25 73 LYS A CA 1
ATOM 618 C C . LYS A 1 73 ? -11.852 -5.629 10.233 1.00 85.25 73 LYS A C 1
ATOM 620 O O . LYS A 1 73 ? -12.644 -5.699 11.176 1.00 85.25 73 LYS A O 1
ATOM 625 N N . ILE A 1 74 ? -11.524 -4.467 9.668 1.00 83.19 74 ILE A N 1
ATOM 626 C CA . ILE A 1 74 ? -12.079 -3.182 10.101 1.00 83.19 74 ILE A CA 1
ATOM 627 C C . ILE A 1 74 ? -13.541 -3.119 9.638 1.00 83.19 74 ILE A C 1
ATOM 629 O O . ILE A 1 74 ? -13.818 -2.985 8.451 1.00 83.19 74 ILE A O 1
ATOM 633 N N . LYS A 1 75 ? -14.482 -3.288 10.576 1.00 71.12 75 LYS A N 1
ATOM 634 C CA . LYS A 1 75 ? -15.919 -3.436 10.273 1.00 71.12 75 LYS A CA 1
ATOM 635 C C . LYS A 1 75 ? -16.651 -2.122 10.006 1.00 71.12 75 LYS A C 1
ATOM 637 O O . LYS A 1 75 ? -17.681 -2.136 9.348 1.00 71.12 75 LYS A O 1
ATOM 642 N N . GLU A 1 76 ? -16.154 -1.012 10.535 1.00 69.88 76 GLU A N 1
ATOM 643 C CA . GLU A 1 76 ? -16.819 0.288 10.437 1.00 69.88 76 GLU A CA 1
ATOM 644 C C . GLU A 1 76 ? -16.061 1.142 9.436 1.00 69.88 76 GLU A C 1
ATOM 646 O O . GLU A 1 76 ? -14.970 1.579 9.760 1.00 69.88 76 GLU A O 1
ATOM 651 N N . ILE A 1 77 ? -16.594 1.383 8.239 1.00 73.50 77 ILE A N 1
ATOM 652 C CA . ILE A 1 77 ? -16.023 2.367 7.309 1.00 73.50 77 ILE A CA 1
ATOM 653 C C . ILE A 1 77 ? -16.712 3.706 7.592 1.00 73.50 77 ILE A C 1
ATOM 655 O O . ILE A 1 77 ? -17.910 3.785 7.337 1.00 73.50 77 ILE A O 1
ATOM 659 N N . PRO A 1 78 ? -16.012 4.741 8.104 1.00 68.44 78 P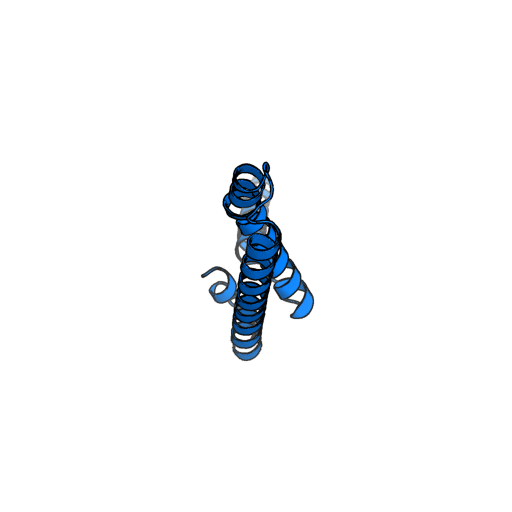RO A N 1
ATOM 660 C CA . PRO A 1 78 ? -16.640 5.929 8.688 1.00 68.44 78 PRO A CA 1
ATOM 661 C C . PRO A 1 78 ? -17.653 6.580 7.744 1.00 68.44 78 PRO A C 1
ATOM 663 O O . PRO A 1 78 ? -18.795 6.794 8.121 1.00 68.44 78 PRO A O 1
ATOM 666 N N . PHE A 1 79 ? -17.297 6.738 6.468 1.00 69.25 79 PHE A N 1
ATOM 667 C CA . PHE A 1 79 ? -18.205 7.306 5.472 1.00 69.25 79 PHE A CA 1
ATOM 668 C C . PHE A 1 79 ? -19.444 6.435 5.181 1.00 69.25 79 PHE A C 1
ATOM 670 O O . PHE A 1 79 ? -20.546 6.953 5.016 1.00 69.25 79 PHE A O 1
ATOM 677 N N . LEU A 1 80 ? -19.290 5.106 5.127 1.00 73.12 80 LEU A N 1
ATOM 678 C CA . LEU A 1 80 ? -20.417 4.199 4.872 1.00 73.12 80 LEU A CA 1
ATOM 679 C C . LEU A 1 80 ? -21.355 4.117 6.079 1.00 73.12 80 LEU A C 1
ATOM 681 O O . LEU A 1 80 ? -22.574 4.079 5.908 1.00 73.12 80 LEU A O 1
ATOM 685 N N . GLU A 1 81 ? -20.795 4.109 7.288 1.00 74.62 81 GLU A N 1
ATOM 686 C CA . GLU A 1 81 ? -21.572 4.134 8.526 1.00 74.62 81 GLU A CA 1
ATOM 687 C C . GLU A 1 81 ? -22.331 5.459 8.679 1.00 74.62 81 GLU A C 1
ATOM 689 O O . GLU A 1 81 ? -23.516 5.438 9.018 1.00 74.62 81 GLU A O 1
ATOM 694 N N . ASP A 1 82 ? -21.720 6.589 8.315 1.00 77.75 82 ASP A N 1
ATOM 695 C CA . ASP A 1 82 ? -22.375 7.900 8.327 1.00 77.75 82 ASP A CA 1
ATOM 696 C C . ASP A 1 82 ? -23.537 7.974 7.322 1.00 77.75 82 ASP A C 1
ATOM 698 O O . ASP A 1 82 ? -24.649 8.375 7.682 1.00 77.75 82 ASP A O 1
ATOM 702 N N . ILE A 1 83 ? -23.346 7.509 6.078 1.00 81.00 83 ILE A N 1
ATOM 703 C CA . ILE A 1 83 ? -24.432 7.435 5.080 1.00 81.00 83 ILE A CA 1
ATOM 704 C C . ILE A 1 83 ? -25.564 6.533 5.575 1.00 81.00 83 ILE A C 1
ATOM 706 O O . ILE A 1 83 ? -26.741 6.891 5.475 1.00 81.00 83 ILE A O 1
ATOM 710 N N . LYS A 1 84 ? -25.233 5.362 6.128 1.00 80.31 84 LYS A N 1
ATOM 711 C CA . LYS A 1 84 ? -26.219 4.413 6.658 1.00 80.31 84 LYS A CA 1
ATOM 712 C C . LYS A 1 84 ? -26.998 5.014 7.828 1.00 80.31 84 LYS A C 1
ATOM 714 O O . LYS A 1 84 ? -28.220 4.843 7.903 1.00 80.31 84 LYS A O 1
ATOM 719 N N . TYR A 1 85 ? -26.320 5.741 8.715 1.00 83.25 85 TYR A N 1
ATOM 720 C CA . TYR A 1 85 ? -26.936 6.467 9.821 1.00 83.25 85 TYR A CA 1
ATOM 721 C C . TYR A 1 85 ? -27.923 7.529 9.317 1.00 83.25 85 TYR A C 1
ATOM 723 O O . TYR A 1 85 ? -29.085 7.543 9.739 1.00 83.25 85 TYR A O 1
ATOM 731 N N . LEU A 1 86 ? -27.505 8.367 8.363 1.00 85.00 86 LEU A N 1
ATOM 732 C CA . LEU A 1 86 ? -28.353 9.402 7.769 1.00 85.00 86 LEU A CA 1
ATOM 733 C C . LEU A 1 86 ? -29.555 8.800 7.029 1.00 85.00 86 LEU A C 1
ATOM 735 O O . LEU A 1 86 ? -30.691 9.222 7.255 1.00 85.00 86 LEU A O 1
ATOM 739 N N . ALA A 1 87 ? -29.348 7.754 6.226 1.00 84.88 87 ALA A N 1
ATOM 740 C CA . ALA A 1 87 ? -30.420 7.054 5.520 1.00 84.88 87 ALA A CA 1
ATOM 741 C C . ALA A 1 87 ? -31.466 6.467 6.488 1.00 84.88 87 ALA A C 1
ATOM 743 O O . ALA A 1 87 ? -32.675 6.579 6.254 1.00 84.88 87 ALA A O 1
ATOM 744 N N . LYS A 1 88 ? -31.022 5.887 7.613 1.00 86.50 88 LYS A N 1
ATOM 745 C CA . LYS A 1 88 ? -31.910 5.368 8.666 1.00 86.50 88 LYS A CA 1
ATOM 746 C C . LYS A 1 88 ? -32.710 6.489 9.338 1.00 86.50 88 LYS A C 1
ATOM 748 O O . LYS A 1 88 ? -33.909 6.322 9.569 1.00 86.50 88 LYS A O 1
ATOM 753 N N . LYS A 1 89 ? -32.079 7.634 9.622 1.00 84.19 89 LYS A N 1
ATOM 754 C CA . LYS A 1 89 ? -32.738 8.809 10.220 1.00 84.19 89 LYS A CA 1
ATOM 755 C C . LYS A 1 89 ? -33.820 9.382 9.297 1.00 84.19 89 LYS A C 1
ATOM 757 O O . LYS A 1 89 ? -34.923 9.673 9.759 1.00 84.19 89 LYS A O 1
ATOM 762 N N . THR A 1 90 ? -33.553 9.449 7.994 1.00 80.88 90 THR A N 1
ATOM 763 C CA . THR A 1 90 ? -34.515 9.928 6.988 1.00 80.88 90 THR A CA 1
ATOM 764 C C . THR A 1 90 ? -35.724 8.997 6.846 1.00 80.88 90 THR A C 1
ATOM 766 O O . THR A 1 90 ? -36.855 9.477 6.790 1.00 80.88 90 THR A O 1
ATOM 769 N N . LYS A 1 91 ? -35.532 7.667 6.872 1.00 71.94 91 LYS A N 1
ATOM 770 C CA . LYS A 1 91 ? -36.649 6.699 6.842 1.00 71.94 91 LYS A CA 1
ATOM 771 C C . LYS A 1 91 ? -37.532 6.769 8.092 1.00 71.94 91 LYS A C 1
ATOM 773 O O . LYS A 1 91 ? -38.753 6.735 7.975 1.00 71.94 91 LYS A O 1
ATOM 778 N N . ARG A 1 92 ? -36.939 6.927 9.281 1.00 63.97 92 ARG A N 1
ATOM 779 C CA . ARG A 1 92 ? -37.690 7.004 10.549 1.00 63.97 92 ARG A CA 1
ATOM 780 C C . ARG A 1 92 ? -38.589 8.246 10.621 1.00 63.97 92 ARG A C 1
ATOM 782 O O . ARG A 1 92 ? -39.687 8.162 11.152 1.00 63.97 92 ARG A O 1
ATOM 789 N N . LYS A 1 93 ? -38.170 9.365 10.015 1.00 57.28 93 LYS A N 1
ATOM 790 C CA . LYS A 1 93 ? -38.977 10.595 9.913 1.00 57.28 93 LYS A CA 1
ATOM 791 C C . LYS A 1 93 ? -40.184 10.457 8.966 1.00 57.28 93 LYS A C 1
ATOM 793 O O . LYS A 1 93 ? -41.154 11.182 9.133 1.00 57.28 93 LYS A O 1
ATOM 798 N N . LYS A 1 94 ? -40.140 9.532 7.996 1.00 55.09 94 LYS A N 1
ATOM 799 C CA . LYS A 1 94 ? -41.261 9.226 7.085 1.00 55.09 94 LYS A CA 1
ATOM 800 C C . LYS A 1 94 ? -42.312 8.282 7.686 1.00 55.09 94 LYS A C 1
ATOM 802 O O . LYS A 1 94 ? -43.43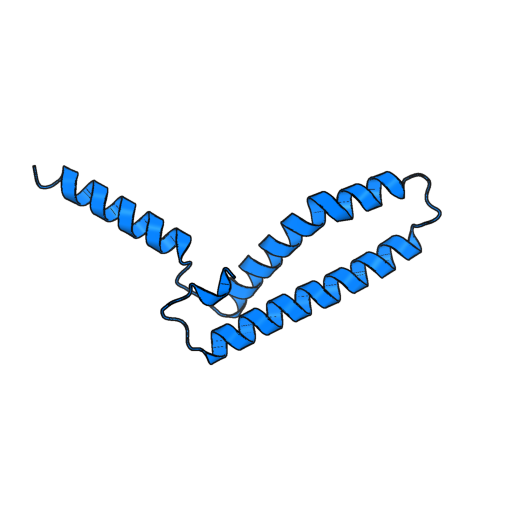2 8.293 7.209 1.00 55.09 94 LYS A O 1
ATOM 807 N N . SER A 1 95 ? -41.953 7.482 8.694 1.00 57.12 95 SER A N 1
ATOM 808 C CA . SER A 1 95 ? -42.843 6.492 9.332 1.00 57.12 95 SER A CA 1
ATOM 809 C C . SER A 1 95 ? -43.491 6.984 10.636 1.00 57.12 95 SER A C 1
ATOM 811 O O . SER A 1 95 ? -44.278 6.253 11.224 1.00 57.12 95 SER A O 1
ATOM 813 N N . GLY A 1 96 ? -43.111 8.169 11.124 1.00 53.91 96 GLY A N 1
ATOM 814 C CA . GLY A 1 96 ? -43.686 8.814 12.313 1.00 53.91 96 GLY A CA 1
ATOM 815 C C . GLY A 1 96 ? -44.580 10.013 11.979 1.00 53.91 96 GLY A C 1
ATOM 816 O O . GLY A 1 96 ? -44.701 10.913 12.805 1.00 53.91 96 GLY A O 1
ATOM 817 N N . LYS A 1 97 ? -45.113 10.058 10.755 1.00 44.34 97 LYS A N 1
ATOM 818 C CA . LYS A 1 97 ? -46.208 10.934 10.337 1.00 44.34 97 LYS A CA 1
ATOM 819 C C . LYS A 1 97 ? -47.415 10.067 10.034 1.00 44.34 97 LYS A C 1
ATOM 821 O O . LYS A 1 97 ? -47.182 8.993 9.436 1.00 44.34 97 LYS A O 1
#

Secondary structure (DSSP, 8-state):
-GGG--TTS-HHHHHHHHHHHHHHHHHHHHHHHHHHHHTTTSTTHHHHHHHIIIIIHHHHHHHHHHHHHHHTT----HHHHHHHHHHHHHHHHHH--

Sequence (97 aa):
VLFLSFQKVKLTIRIKSIATAFIALYVFNIVRIVFLILISENNYFEQIHWIFWNLTSTIFVLLIFFLTIKAYKIKEIPFLEDIKYLAKKTKRKKSGK

Foldseek 3Di:
DQLVLLPPDDPVLSVVLVVQLVVQLVVVVVVVVVVLVVCVPPPCSVVVVVCCVPPVNVVSSVVSNVVSCVVSVSPCRPVVVVVVVVVVVVVVVVVVD